Protein AF-A0A3N5PPL9-F1 (afdb_monomer_lite)

Foldseek 3Di:
DVQPQAALFEEEEECCQAPPPVVVNDVRNDPNYAYEYEYEPVSCVRHVVVQVVVCVVGPRYHYDYDLLQGDQAAAAGQEYEYEAPPLVCVVVVDPLLSSLLNRVRRHDVNHYYYYHHADADAPCASVCSVPQVHGHPVNVVVSNVSSPDDCPDDDCPVPDPPCPRPHRCPDPPND

Secondary structure (DSSP, 8-state):
-TT---TT-EEEEES-TTSHHHHHHHHHHTTTSEEEEEE-GGGHHHHHHHHHHHHHH-TTEEEEE--TTT--PPSSEEEEEEES-GGGGGGGT--HHHHHHHHHHHEEEEEEEEEE--B--TT-TTTTTTTTS-B-HHHHHHHHHHTT--------TT--TT--S-S-TTSTT--

Radius of gyration: 15.86 Å; chains: 1; bounding box: 41×32×42 Å

Structure (mmCIF, N/CA/C/O backbone):
data_AF-A0A3N5PPL9-F1
#
_entry.id   AF-A0A3N5PPL9-F1
#
loop_
_atom_site.group_PDB
_atom_site.id
_atom_site.type_symbol
_atom_site.label_atom_id
_atom_site.label_alt_id
_atom_site.label_comp_id
_atom_site.label_asym_id
_atom_site.label_entity_id
_atom_site.label_seq_id
_atom_site.pdbx_PDB_ins_code
_atom_site.Cartn_x
_atom_site.Cartn_y
_atom_site.Cartn_z
_atom_site.occupancy
_atom_site.B_iso_or_equiv
_atom_site.auth_seq_id
_atom_site.auth_comp_id
_atom_site.auth_asym_id
_atom_site.auth_atom_id
_atom_site.pdbx_PDB_model_num
ATOM 1 N N . MET A 1 1 ? -5.744 -16.132 2.215 1.00 58.62 1 MET A N 1
ATOM 2 C CA . MET A 1 1 ? -5.329 -14.848 1.603 1.00 58.62 1 MET A CA 1
ATOM 3 C C . MET A 1 1 ? -3.964 -14.504 2.185 1.00 58.62 1 MET A C 1
ATOM 5 O O . MET A 1 1 ? -3.782 -14.821 3.347 1.00 58.62 1 MET A O 1
ATOM 9 N N . LEU A 1 2 ? -3.010 -13.933 1.438 1.00 77.44 2 LEU A N 1
ATOM 10 C CA . LEU A 1 2 ? -1.655 -13.667 1.974 1.00 77.44 2 LEU A CA 1
ATOM 11 C C . LEU A 1 2 ? -1.640 -12.646 3.128 1.00 77.44 2 LEU A C 1
ATOM 13 O O . LEU A 1 2 ? -0.725 -12.664 3.935 1.00 77.44 2 LEU A O 1
ATOM 17 N N . LEU A 1 3 ? -2.661 -11.788 3.205 1.00 87.56 3 LEU A N 1
ATOM 18 C CA . LEU A 1 3 ? -2.870 -10.842 4.306 1.00 87.56 3 LEU A CA 1
ATOM 19 C C . LEU A 1 3 ? -3.697 -11.439 5.466 1.00 87.56 3 LEU A C 1
ATOM 21 O O . LEU A 1 3 ? -3.956 -10.746 6.431 1.00 87.56 3 LEU A O 1
ATOM 25 N N . GLU A 1 4 ? -4.142 -12.698 5.352 1.00 89.62 4 GLU A N 1
ATOM 26 C CA . GLU A 1 4 ? -4.889 -13.437 6.392 1.00 89.62 4 GLU A CA 1
ATOM 27 C C . GLU A 1 4 ? -6.158 -12.757 6.953 1.00 89.62 4 GLU A C 1
ATOM 29 O O . GLU A 1 4 ? -6.600 -13.105 8.039 1.00 89.62 4 GLU A O 1
ATOM 34 N N . VAL A 1 5 ? -6.791 -11.873 6.170 1.00 95.25 5 VAL A N 1
ATOM 35 C CA . VAL A 1 5 ? -7.932 -11.047 6.611 1.00 95.25 5 VAL A CA 1
ATOM 36 C C . VAL A 1 5 ? -9.066 -11.857 7.252 1.00 95.25 5 VAL A C 1
ATOM 38 O O . VAL A 1 5 ? -9.565 -12.817 6.651 1.00 95.25 5 VAL A O 1
ATOM 41 N N . ALA A 1 6 ? -9.513 -11.410 8.425 1.00 95.81 6 ALA A N 1
ATOM 42 C CA . ALA A 1 6 ? -10.580 -12.010 9.218 1.00 95.81 6 ALA A CA 1
ATOM 43 C C . ALA A 1 6 ? -11.633 -10.990 9.700 1.00 95.81 6 ALA A C 1
ATOM 45 O O . ALA A 1 6 ? -11.436 -9.775 9.669 1.00 95.81 6 ALA A O 1
ATOM 46 N N . GLU A 1 7 ? -12.773 -11.505 10.170 1.00 97.88 7 GLU A N 1
ATOM 47 C CA . GLU A 1 7 ? -13.852 -10.690 10.737 1.00 97.88 7 GLU A CA 1
ATOM 48 C C . GLU A 1 7 ? -13.356 -9.869 11.943 1.00 97.88 7 GLU A C 1
ATOM 50 O O . GLU A 1 7 ? -12.655 -10.381 12.817 1.00 97.88 7 GLU A O 1
ATOM 55 N N . GLY A 1 8 ? -13.747 -8.596 12.015 1.00 98.31 8 GLY A N 1
ATOM 56 C CA . GLY A 1 8 ? -13.373 -7.678 13.092 1.00 98.31 8 GLY A CA 1
ATOM 57 C C . GLY A 1 8 ? -12.042 -6.954 12.888 1.00 98.31 8 GLY A C 1
ATOM 58 O O . GLY A 1 8 ? -11.704 -6.069 13.679 1.00 98.31 8 GLY A O 1
ATOM 59 N N . GLU A 1 9 ? -11.283 -7.293 11.846 1.00 98.56 9 GLU A N 1
ATOM 60 C CA . GLU A 1 9 ? -9.980 -6.685 11.593 1.00 98.56 9 GLU A CA 1
ATOM 61 C C . GLU A 1 9 ? -10.069 -5.282 10.995 1.00 98.56 9 GLU A C 1
ATOM 63 O O . GLU A 1 9 ? -11.044 -4.881 10.353 1.00 98.56 9 GLU A O 1
ATOM 68 N N . ARG A 1 10 ? -9.003 -4.512 11.216 1.00 98.81 10 ARG A N 1
ATOM 69 C CA . ARG A 1 10 ? -8.828 -3.170 10.664 1.00 98.81 10 ARG A CA 1
ATOM 70 C C . ARG A 1 10 ? -7.743 -3.212 9.605 1.00 98.81 10 ARG A C 1
ATOM 72 O O . ARG A 1 10 ? -6.588 -3.479 9.933 1.00 98.81 10 ARG A O 1
ATOM 79 N N . ILE A 1 11 ? -8.103 -2.912 8.364 1.00 98.56 11 ILE A N 1
ATOM 80 C CA . ILE A 1 11 ? -7.205 -3.010 7.211 1.00 98.56 11 ILE A CA 1
ATOM 81 C C . ILE A 1 11 ? -7.022 -1.634 6.577 1.00 98.56 11 ILE A C 1
ATOM 83 O O . ILE A 1 11 ? -7.991 -0.903 6.383 1.00 98.56 11 ILE A O 1
ATOM 87 N N . VAL A 1 12 ? -5.786 -1.273 6.239 1.00 98.69 12 VAL A N 1
ATOM 88 C CA . VAL A 1 12 ? -5.498 -0.118 5.377 1.00 98.69 12 VAL A CA 1
ATOM 89 C C . VAL A 1 12 ? -5.263 -0.612 3.955 1.00 98.69 12 VAL A C 1
ATOM 91 O O . VAL A 1 12 ? -4.406 -1.460 3.724 1.00 98.69 12 VAL A O 1
ATOM 94 N N . GLU A 1 13 ? -5.984 -0.054 2.995 1.00 97.94 13 GLU A N 1
ATOM 95 C CA . GLU A 1 13 ? -5.749 -0.252 1.568 1.00 97.94 13 GLU A CA 1
ATOM 96 C C . GLU A 1 13 ? -5.127 1.020 0.985 1.00 97.94 13 GLU A C 1
ATOM 98 O O . GLU A 1 13 ? -5.753 2.081 0.962 1.00 97.94 13 GLU A O 1
ATOM 103 N N . LEU A 1 14 ? -3.876 0.921 0.537 1.00 97.81 14 LEU A N 1
ATOM 104 C CA . LEU A 1 14 ? -3.162 1.994 -0.145 1.00 97.81 14 LEU A CA 1
ATOM 105 C C . LEU A 1 14 ? -3.317 1.823 -1.655 1.00 97.81 14 LEU A C 1
ATOM 107 O O . LEU A 1 14 ? -2.973 0.771 -2.197 1.00 97.81 14 LEU A O 1
ATOM 111 N N . GLY A 1 15 ? -3.795 2.869 -2.329 1.00 94.62 15 GLY A N 1
ATOM 112 C CA . GLY A 1 15 ? -4.027 2.835 -3.770 1.00 94.62 15 GLY A CA 1
ATOM 113 C C . GLY A 1 15 ? -5.223 1.947 -4.112 1.00 94.62 15 GLY A C 1
ATOM 114 O O . GLY A 1 15 ? -5.101 1.021 -4.907 1.00 94.62 15 GLY A O 1
ATOM 115 N N . ALA A 1 16 ? -6.379 2.234 -3.514 1.00 91.00 16 ALA A N 1
ATOM 116 C CA . ALA A 1 16 ? -7.609 1.464 -3.678 1.00 91.00 16 ALA A CA 1
ATOM 117 C C . ALA A 1 16 ? -8.190 1.541 -5.105 1.00 91.00 16 ALA A C 1
ATOM 119 O O . ALA A 1 16 ? -8.913 0.632 -5.516 1.00 91.00 16 ALA A O 1
ATOM 120 N N . PHE A 1 17 ? -7.897 2.616 -5.858 1.00 76.88 17 PHE A N 1
ATOM 121 C CA . PHE A 1 17 ? -8.140 2.767 -7.309 1.00 76.88 17 PHE A CA 1
ATOM 122 C C . PHE A 1 17 ? -9.397 2.049 -7.842 1.00 76.88 17 PHE A C 1
ATOM 124 O O . PHE A 1 17 ? -9.322 1.099 -8.622 1.00 76.88 17 PHE A O 1
ATOM 131 N N . GLY A 1 18 ? -10.588 2.502 -7.445 1.00 63.28 18 GLY A N 1
ATOM 132 C CA . GLY A 1 18 ? -11.838 1.962 -8.001 1.00 63.28 18 GLY A CA 1
ATOM 133 C C . GLY A 1 18 ? -12.285 0.600 -7.439 1.00 63.28 18 GLY A C 1
ATOM 134 O O . GLY A 1 18 ? -13.229 0.018 -7.966 1.00 63.28 18 GLY A O 1
ATOM 135 N N . HIS A 1 19 ? -11.678 0.145 -6.336 1.00 72.44 19 HIS A N 1
ATOM 136 C CA . HIS A 1 19 ? -12.283 -0.710 -5.295 1.00 72.44 19 HIS A CA 1
ATOM 137 C C . HIS A 1 19 ? -12.381 -2.192 -5.587 1.00 72.44 19 HIS A C 1
ATOM 139 O O . HIS A 1 19 ? -13.190 -2.891 -4.970 1.00 72.44 19 HIS A O 1
ATOM 145 N N . TYR A 1 20 ? -11.562 -2.700 -6.502 1.00 87.19 20 TYR A N 1
ATOM 146 C CA . TYR A 1 20 ? -11.569 -4.133 -6.757 1.00 87.19 20 TYR A CA 1
ATOM 147 C C . TYR A 1 20 ? -11.333 -4.924 -5.461 1.00 87.19 20 TYR A C 1
ATOM 149 O O . TYR A 1 20 ? -12.088 -5.845 -5.154 1.00 87.19 20 TYR A O 1
ATOM 157 N N . TRP A 1 21 ? -10.337 -4.526 -4.662 1.00 93.12 21 TRP A N 1
ATOM 158 C CA . TRP A 1 21 ? -10.062 -5.196 -3.396 1.00 93.12 21 TRP A CA 1
ATOM 159 C C . TRP A 1 21 ? -10.903 -4.686 -2.239 1.00 93.12 21 TRP A C 1
ATOM 161 O O . TRP A 1 21 ? -11.322 -5.505 -1.423 1.00 93.12 21 TRP A O 1
ATOM 171 N N . THR A 1 22 ? -11.206 -3.387 -2.193 1.00 94.81 22 THR A N 1
ATOM 172 C CA . THR A 1 22 ? -12.031 -2.789 -1.135 1.00 94.81 22 THR A CA 1
ATOM 173 C C . THR A 1 22 ? -13.322 -3.569 -0.898 1.00 94.81 22 THR A C 1
ATOM 175 O O . THR A 1 22 ? -13.642 -3.863 0.248 1.00 94.81 22 THR A O 1
ATOM 178 N N . VAL A 1 23 ? -14.041 -3.964 -1.960 1.00 94.38 23 VAL A N 1
ATOM 179 C CA . VAL A 1 23 ? -15.302 -4.721 -1.833 1.00 94.38 23 VAL A CA 1
ATOM 180 C C . VAL A 1 23 ? -15.081 -6.037 -1.082 1.00 94.38 23 VAL A C 1
ATOM 182 O O . VAL A 1 23 ? -15.810 -6.340 -0.140 1.00 94.38 23 VAL A O 1
ATOM 185 N N . MET A 1 24 ? -14.044 -6.791 -1.456 1.00 95.31 24 MET A N 1
ATOM 186 C CA . MET A 1 24 ? -13.715 -8.067 -0.814 1.00 95.31 24 MET A CA 1
ATOM 187 C C . MET A 1 24 ? -13.225 -7.877 0.623 1.00 95.31 24 MET A C 1
ATOM 189 O O . MET A 1 24 ? -13.579 -8.664 1.496 1.00 95.31 24 MET A O 1
ATOM 193 N N . LEU A 1 25 ? -12.421 -6.842 0.882 1.00 96.94 25 LEU A N 1
ATOM 194 C CA . LEU A 1 25 ? -11.921 -6.541 2.223 1.00 96.94 25 LEU A CA 1
ATOM 195 C C . LEU A 1 25 ? -13.063 -6.165 3.169 1.00 96.94 25 L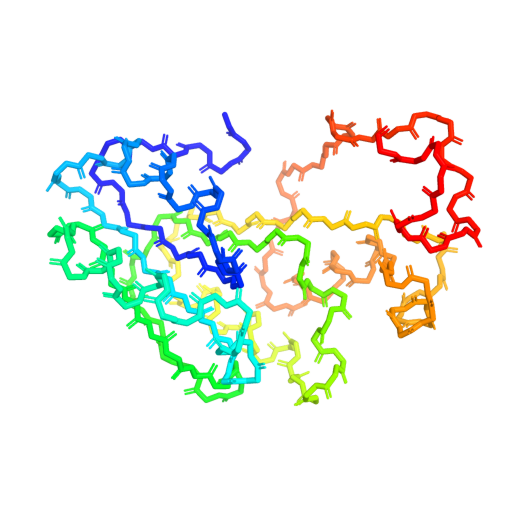EU A C 1
ATOM 197 O O . LEU A 1 25 ? -13.133 -6.691 4.272 1.00 96.94 25 LEU A O 1
ATOM 201 N N . VAL A 1 26 ? -13.974 -5.297 2.729 1.00 97.19 26 VAL A N 1
ATOM 202 C CA . VAL A 1 26 ? -15.117 -4.820 3.523 1.00 97.19 26 VAL A CA 1
ATOM 203 C C . VAL A 1 26 ? -16.083 -5.951 3.855 1.00 97.19 26 VAL A C 1
ATOM 205 O O . VAL A 1 26 ? -16.606 -6.001 4.969 1.00 97.19 26 VAL A O 1
ATOM 208 N N . GLU A 1 27 ? -16.295 -6.877 2.920 1.00 96.62 27 GLU A N 1
ATOM 209 C CA . GLU A 1 27 ? -17.058 -8.098 3.179 1.00 96.62 27 GLU A CA 1
ATOM 210 C C . GLU A 1 27 ? -16.330 -9.012 4.177 1.00 96.62 27 GLU A C 1
ATOM 212 O O . GLU A 1 27 ? -16.944 -9.477 5.136 1.00 96.62 27 GLU A O 1
ATOM 217 N N . ALA A 1 28 ? -15.022 -9.226 3.998 1.00 97.31 28 ALA A N 1
ATOM 218 C CA . ALA A 1 28 ? -14.229 -10.130 4.831 1.00 97.31 28 ALA A CA 1
ATOM 219 C C . ALA A 1 28 ? -14.103 -9.664 6.289 1.00 97.31 28 ALA A C 1
ATOM 221 O O . ALA A 1 28 ? -14.233 -10.480 7.200 1.00 97.31 28 ALA A O 1
ATOM 222 N N . VAL A 1 29 ? -13.876 -8.366 6.524 1.00 98.44 29 VAL A N 1
ATOM 223 C CA . VAL A 1 29 ? -13.770 -7.821 7.890 1.00 98.44 29 VAL A CA 1
ATOM 224 C C . VAL A 1 29 ? -15.131 -7.701 8.581 1.00 98.44 29 VAL A C 1
ATOM 226 O O . VAL A 1 29 ? -15.197 -7.591 9.805 1.00 98.44 29 VAL A O 1
ATOM 229 N N . GLY A 1 30 ? -16.227 -7.739 7.818 1.00 98.12 30 GLY A N 1
ATOM 230 C CA . GLY A 1 30 ? -17.586 -7.670 8.339 1.00 98.12 30 GLY A CA 1
ATOM 231 C C . GLY A 1 30 ? -17.910 -6.355 9.060 1.00 98.12 30 GLY A C 1
ATOM 232 O O . GLY A 1 30 ? -17.146 -5.390 9.059 1.00 98.12 30 GLY A O 1
ATOM 233 N N . ALA A 1 31 ? -19.083 -6.308 9.695 1.00 97.94 31 ALA A N 1
ATOM 234 C CA . ALA A 1 31 ? -19.601 -5.095 10.337 1.00 97.94 31 ALA A CA 1
ATOM 235 C C . ALA A 1 31 ? -18.842 -4.676 11.614 1.00 97.94 31 ALA A C 1
ATOM 237 O O . ALA A 1 31 ? -19.042 -3.568 12.108 1.00 97.94 31 ALA A O 1
ATOM 238 N N . SER A 1 32 ? -18.024 -5.568 12.178 1.00 98.00 32 SER A N 1
ATOM 239 C CA . SER A 1 32 ? -17.206 -5.321 13.371 1.00 98.00 32 SER A CA 1
ATOM 240 C C . SER A 1 32 ? -15.783 -4.860 13.042 1.00 98.00 32 SER A C 1
ATOM 242 O O . SER A 1 32 ? -15.095 -4.365 13.935 1.00 98.00 32 SER A O 1
ATOM 244 N N . GLY A 1 33 ? -15.344 -5.024 11.791 1.00 98.62 33 GLY A N 1
ATOM 245 C CA . GLY A 1 33 ? -14.057 -4.555 11.292 1.00 98.62 33 GLY A CA 1
ATOM 246 C C . GLY A 1 33 ? -14.168 -3.239 10.528 1.00 98.62 33 GLY A C 1
ATOM 247 O O . GLY A 1 33 ? -15.221 -2.600 10.512 1.00 98.62 33 GLY A O 1
ATOM 248 N N . HIS A 1 34 ? -13.067 -2.804 9.912 1.00 98.75 34 HIS A N 1
ATOM 249 C CA . HIS A 1 34 ? -13.035 -1.538 9.171 1.00 98.75 34 HIS A CA 1
ATOM 250 C C . HIS A 1 34 ? -11.963 -1.522 8.081 1.00 98.75 34 HIS A C 1
ATOM 252 O O . HIS A 1 34 ? -10.828 -1.930 8.327 1.00 98.75 34 HIS A O 1
ATOM 258 N N . VAL A 1 35 ? -12.283 -0.969 6.911 1.00 98.44 35 VAL A N 1
ATOM 259 C CA . VAL A 1 35 ? -11.316 -0.743 5.825 1.00 98.44 35 VAL A CA 1
ATOM 260 C C . VAL A 1 35 ? -11.058 0.750 5.644 1.00 98.44 35 VAL A C 1
ATOM 262 O O . VAL A 1 35 ? -11.975 1.538 5.425 1.00 98.44 35 VAL A O 1
ATOM 265 N N . TYR A 1 36 ? -9.793 1.149 5.732 1.00 98.44 36 TYR A N 1
ATOM 266 C CA . TYR A 1 36 ? -9.337 2.517 5.507 1.00 98.44 36 TYR A CA 1
ATOM 267 C C . TYR A 1 36 ? -8.670 2.604 4.139 1.00 98.44 36 TYR A C 1
ATOM 269 O O . TYR A 1 36 ? -7.573 2.086 3.944 1.00 98.44 36 TYR A O 1
ATOM 277 N N . MET A 1 37 ? -9.327 3.264 3.197 1.00 97.88 37 MET A N 1
ATOM 278 C CA . MET A 1 37 ? -8.837 3.462 1.839 1.00 97.88 37 MET A CA 1
ATOM 279 C C . MET A 1 37 ? -8.057 4.775 1.783 1.00 97.88 37 MET A C 1
ATOM 281 O O . MET A 1 37 ? -8.610 5.835 2.093 1.00 97.88 37 MET A O 1
ATOM 285 N N . VAL A 1 38 ? -6.785 4.722 1.392 1.00 97.69 38 VAL A N 1
ATOM 286 C CA . VAL A 1 38 ? -5.915 5.902 1.327 1.00 97.69 38 VAL A CA 1
ATOM 287 C C . VAL A 1 38 ? -5.302 6.030 -0.062 1.00 97.69 38 VAL A C 1
ATOM 289 O O . VAL A 1 38 ? -4.382 5.300 -0.449 1.00 97.69 38 VAL A O 1
ATOM 292 N N . ASP A 1 39 ? -5.792 7.020 -0.796 1.00 96.25 39 ASP A N 1
ATOM 293 C CA . ASP A 1 39 ? -5.381 7.298 -2.165 1.00 96.25 39 ASP A CA 1
ATOM 294 C C . ASP A 1 39 ? -4.565 8.586 -2.268 1.00 96.25 39 ASP A C 1
ATOM 296 O O . ASP A 1 39 ? -4.761 9.554 -1.527 1.00 96.25 39 ASP A O 1
ATOM 300 N N . MET A 1 40 ? -3.661 8.613 -3.243 1.00 95.75 40 MET A N 1
ATOM 301 C CA . MET A 1 40 ? -2.912 9.817 -3.581 1.00 95.75 40 MET A CA 1
ATOM 302 C C . MET A 1 40 ? -3.828 10.836 -4.288 1.00 95.75 40 MET A C 1
ATOM 304 O O . MET A 1 40 ? -4.645 10.446 -5.117 1.00 95.75 40 MET A O 1
ATOM 308 N N . PRO A 1 41 ? -3.687 12.155 -4.063 1.00 95.00 41 PRO A N 1
ATOM 309 C CA . PRO A 1 41 ? -4.590 13.146 -4.659 1.00 95.00 41 PRO A CA 1
ATOM 310 C C . PRO A 1 41 ? -4.661 13.111 -6.193 1.00 95.00 41 PRO A C 1
ATOM 312 O O . PRO A 1 41 ? -5.714 13.364 -6.774 1.00 95.00 41 PRO A O 1
ATOM 315 N N . TRP A 1 42 ? -3.561 12.766 -6.869 1.00 93.81 42 TRP A N 1
ATOM 316 C CA . TRP A 1 42 ? -3.526 12.680 -8.332 1.00 93.81 42 TRP A CA 1
ATOM 317 C C . TRP A 1 42 ? -4.379 11.537 -8.895 1.00 93.81 42 TRP A C 1
ATOM 319 O O . TRP A 1 42 ? -4.646 11.516 -10.098 1.00 93.81 42 TRP A O 1
ATOM 329 N N . THR A 1 43 ? -4.808 10.594 -8.052 1.00 93.31 43 THR A N 1
ATOM 330 C CA . THR A 1 43 ? -5.601 9.435 -8.466 1.00 93.31 43 THR A CA 1
ATOM 331 C C . THR A 1 43 ? -7.099 9.735 -8.505 1.00 93.31 43 THR A C 1
ATOM 333 O O . THR A 1 43 ? -7.865 8.945 -9.059 1.00 93.31 43 THR A O 1
ATOM 336 N N . ASP A 1 44 ? -7.519 10.901 -7.989 1.00 94.25 44 ASP A N 1
ATOM 337 C CA . ASP A 1 44 ? -8.920 11.327 -7.922 1.00 94.25 44 ASP A CA 1
ATOM 338 C C . ASP A 1 44 ? -9.687 11.140 -9.241 1.00 94.25 44 ASP A C 1
ATOM 340 O O . ASP A 1 44 ? -10.760 10.531 -9.207 1.00 94.25 44 ASP A O 1
ATOM 344 N N . PRO A 1 45 ? -9.144 11.540 -10.413 1.00 93.75 45 PRO A N 1
ATOM 345 C CA . PRO A 1 45 ? -9.868 11.408 -11.675 1.00 93.75 45 PRO A CA 1
ATOM 346 C C . PRO A 1 45 ? -10.119 9.957 -12.108 1.00 93.75 45 PRO A C 1
ATOM 348 O O . PRO A 1 45 ? -10.931 9.729 -13.002 1.00 93.75 45 PRO A O 1
ATOM 351 N N . PHE A 1 46 ? -9.415 8.982 -11.524 1.00 90.50 46 PHE A N 1
ATOM 352 C CA . PHE A 1 46 ? -9.520 7.568 -11.894 1.00 90.50 46 PHE A CA 1
ATOM 353 C C . PHE A 1 46 ? -10.441 6.768 -10.967 1.00 90.50 46 PHE A C 1
ATOM 355 O O . PHE A 1 46 ? -10.941 5.725 -11.383 1.00 90.50 46 PHE A O 1
ATOM 362 N N . GLY A 1 47 ? -10.677 7.229 -9.735 1.00 90.94 47 GLY A N 1
ATOM 363 C CA . GLY A 1 47 ? -11.452 6.458 -8.755 1.00 90.94 47 GLY A CA 1
ATOM 364 C C . GLY A 1 47 ? -12.027 7.233 -7.570 1.00 90.94 47 GLY A C 1
ATOM 365 O O . GLY A 1 47 ? -12.777 6.647 -6.796 1.00 90.94 47 GLY A O 1
ATOM 366 N N . GLY A 1 48 ? -11.748 8.531 -7.424 1.00 93.88 48 GLY A N 1
ATOM 367 C CA . GLY A 1 48 ? -12.126 9.292 -6.230 1.00 93.88 48 GLY A CA 1
ATOM 368 C C . GLY A 1 48 ? -13.636 9.459 -6.040 1.00 93.88 48 GLY A C 1
ATOM 369 O O . GLY A 1 48 ? -14.128 9.399 -4.914 1.00 93.88 48 GLY A O 1
ATOM 370 N N . GLU A 1 49 ? -14.405 9.638 -7.123 1.00 94.38 49 GLU A N 1
ATOM 371 C CA . GLU A 1 49 ? -15.874 9.696 -7.036 1.00 94.38 49 GLU A CA 1
ATOM 372 C C . GLU A 1 49 ? -16.454 8.367 -6.545 1.00 94.38 49 GLU A C 1
ATOM 374 O O . GLU A 1 49 ? -17.255 8.358 -5.609 1.00 94.38 49 GLU A O 1
ATOM 379 N N . ALA A 1 50 ? -15.997 7.252 -7.125 1.00 93.88 50 ALA A N 1
ATOM 380 C CA . ALA A 1 50 ? -16.390 5.923 -6.679 1.00 93.88 50 ALA A CA 1
ATOM 381 C C . ALA A 1 50 ? -16.025 5.726 -5.201 1.00 93.88 50 ALA A C 1
ATOM 383 O O . ALA A 1 50 ? -16.884 5.293 -4.437 1.00 93.88 50 ALA A O 1
ATOM 384 N N . ALA A 1 51 ? -14.814 6.121 -4.787 1.00 95.19 51 ALA A N 1
ATOM 385 C CA . ALA A 1 51 ? -14.295 6.061 -3.412 1.00 95.19 51 ALA A CA 1
ATOM 386 C C . ALA A 1 51 ? -15.177 6.755 -2.399 1.00 95.19 51 ALA A C 1
ATOM 388 O O . ALA A 1 51 ? -15.636 6.128 -1.443 1.00 95.19 51 ALA A O 1
ATOM 389 N N . ARG A 1 52 ? -15.514 8.012 -2.665 1.00 96.00 52 ARG A N 1
ATOM 390 C CA . ARG A 1 52 ? -16.435 8.770 -1.819 1.00 96.00 52 ARG A CA 1
ATOM 391 C C . ARG A 1 52 ? -17.829 8.145 -1.774 1.00 96.00 52 ARG A C 1
ATOM 393 O O . ARG A 1 52 ? -18.439 8.114 -0.711 1.00 96.00 52 ARG A O 1
ATOM 400 N N . ALA A 1 53 ? -18.338 7.643 -2.900 1.00 95.69 53 ALA A N 1
ATOM 401 C CA . ALA A 1 53 ? -19.649 6.995 -2.940 1.00 95.69 53 ALA A CA 1
ATOM 402 C C . ALA A 1 53 ? -19.671 5.672 -2.155 1.00 95.69 53 ALA A C 1
ATOM 404 O O . ALA A 1 53 ? -20.654 5.375 -1.480 1.00 95.69 53 ALA A O 1
ATOM 405 N N . PHE A 1 54 ? -18.592 4.892 -2.224 1.00 96.12 54 PHE A N 1
ATOM 406 C CA . PHE A 1 54 ? -18.461 3.636 -1.495 1.00 96.12 54 PHE A CA 1
ATOM 407 C C . PHE A 1 54 ? -18.337 3.870 0.010 1.00 96.12 54 PHE A C 1
ATOM 409 O O . PHE A 1 54 ? -19.063 3.227 0.761 1.00 96.12 54 PHE A O 1
ATOM 416 N N . ASP A 1 55 ? -17.497 4.816 0.436 1.00 97.12 55 ASP A N 1
ATOM 417 C CA . ASP A 1 55 ? -17.400 5.271 1.830 1.00 97.12 55 ASP A CA 1
ATOM 418 C C . ASP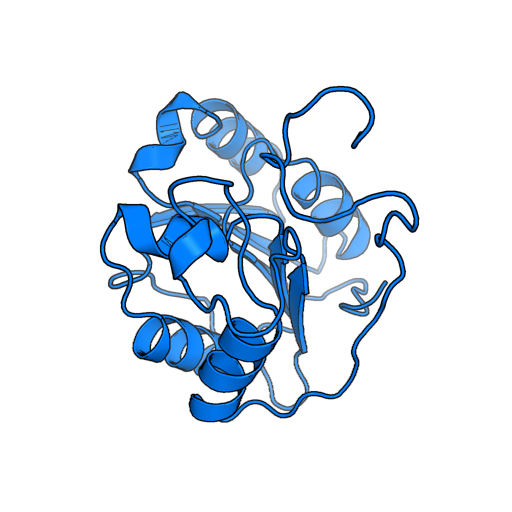 A 1 55 ? -18.782 5.681 2.369 1.00 97.12 55 ASP A C 1
ATOM 420 O O . ASP A 1 55 ? -19.281 5.114 3.338 1.00 97.12 55 ASP A O 1
ATOM 424 N N . ALA A 1 56 ? -19.500 6.547 1.645 1.00 97.62 56 ALA A N 1
ATOM 425 C CA . ALA A 1 56 ? -20.843 6.981 2.038 1.00 97.62 56 ALA A CA 1
ATOM 426 C C . ALA A 1 56 ? -21.876 5.837 2.140 1.00 97.62 56 ALA A C 1
ATOM 428 O O . ALA A 1 56 ? -22.879 5.979 2.844 1.00 97.62 56 ALA A O 1
ATOM 429 N N . ALA A 1 57 ? -21.661 4.726 1.432 1.00 97.06 57 ALA A N 1
ATOM 430 C CA . ALA A 1 57 ? -22.561 3.576 1.411 1.00 97.06 57 ALA A CA 1
ATOM 431 C C . ALA A 1 57 ? -22.208 2.481 2.436 1.00 97.06 57 ALA A C 1
ATOM 433 O O . ALA A 1 57 ? -23.056 1.625 2.698 1.00 97.06 57 ALA A O 1
ATOM 434 N N . HIS A 1 58 ? -21.006 2.490 3.024 1.00 97.44 58 HIS A N 1
ATOM 435 C CA . HIS A 1 58 ? -20.517 1.415 3.894 1.00 97.44 58 HIS A CA 1
ATOM 436 C C . HIS A 1 58 ? -20.037 1.962 5.238 1.00 97.44 58 HIS A C 1
ATOM 438 O O . HIS A 1 58 ? -19.017 2.633 5.333 1.00 97.44 58 HIS A O 1
ATOM 444 N N . ALA A 1 59 ? -20.738 1.602 6.317 1.00 97.81 59 ALA A N 1
ATOM 445 C CA . ALA A 1 59 ? -20.396 2.055 7.668 1.00 97.81 59 ALA A CA 1
ATOM 446 C C . ALA A 1 59 ? -19.022 1.559 8.170 1.00 97.81 59 ALA A C 1
ATOM 448 O O . ALA A 1 59 ? -18.469 2.138 9.101 1.00 97.81 59 ALA A O 1
ATOM 449 N N . ASN A 1 60 ? -18.493 0.490 7.570 1.00 98.06 60 ASN A N 1
ATOM 450 C CA . ASN A 1 60 ? -17.202 -0.128 7.878 1.00 98.06 60 ASN A CA 1
ATOM 451 C C . ASN A 1 60 ? -16.115 0.205 6.833 1.00 98.06 60 ASN A C 1
ATOM 453 O O . ASN A 1 60 ? -15.148 -0.545 6.680 1.00 98.06 60 ASN A O 1
ATOM 457 N N . ALA A 1 61 ? -16.264 1.318 6.111 1.00 97.88 61 ALA A N 1
ATOM 458 C CA . ALA A 1 61 ? -15.248 1.863 5.219 1.00 97.88 61 ALA A CA 1
ATOM 459 C C . ALA A 1 61 ? -14.974 3.340 5.541 1.00 97.88 61 ALA A C 1
ATOM 461 O O . ALA A 1 61 ? -15.789 4.026 6.154 1.00 97.88 61 ALA A O 1
ATOM 462 N N . THR A 1 62 ? -13.791 3.833 5.182 1.00 98.00 62 THR A N 1
ATOM 463 C CA . THR A 1 62 ? -13.467 5.266 5.220 1.00 98.00 62 THR A CA 1
ATOM 464 C C . THR A 1 62 ? -12.492 5.593 4.110 1.00 98.00 62 THR A C 1
ATOM 466 O O . THR A 1 62 ? -11.450 4.943 4.004 1.00 98.00 62 THR A O 1
ATOM 469 N N . TYR A 1 63 ? -12.795 6.624 3.326 1.00 97.62 63 TYR A N 1
ATOM 470 C CA . TYR A 1 63 ? -11.933 7.087 2.252 1.00 97.62 63 TYR A CA 1
ATOM 471 C C . TYR A 1 63 ? -11.183 8.360 2.637 1.00 97.62 63 TYR A C 1
ATOM 473 O O . TYR A 1 63 ? -11.755 9.324 3.141 1.00 97.62 63 TYR A O 1
ATOM 481 N N . THR A 1 64 ? -9.877 8.384 2.381 1.00 97.12 64 THR A N 1
ATOM 482 C CA . THR A 1 64 ? -9.033 9.568 2.556 1.00 97.12 64 THR A CA 1
ATOM 483 C C . THR A 1 64 ? -8.156 9.785 1.332 1.00 97.12 64 THR A C 1
ATOM 485 O O . THR A 1 64 ? -7.575 8.847 0.789 1.00 97.12 64 THR A O 1
ATOM 488 N N . GLN A 1 65 ? -8.013 11.050 0.940 1.00 96.25 65 GLN A N 1
ATOM 489 C CA . GLN A 1 65 ? -7.009 11.474 -0.028 1.00 96.25 65 GLN A CA 1
ATOM 490 C C . GLN A 1 65 ? -5.885 12.200 0.692 1.00 96.25 65 GLN A C 1
ATOM 492 O O . GLN A 1 65 ? -6.117 13.211 1.356 1.00 96.25 65 GLN A O 1
ATOM 497 N N . ALA A 1 66 ? -4.670 11.684 0.563 1.00 96.81 66 ALA A N 1
ATOM 498 C CA . ALA A 1 66 ? -3.484 12.286 1.147 1.00 96.81 66 ALA A CA 1
ATOM 499 C C . ALA A 1 66 ? -2.245 11.878 0.358 1.00 96.81 66 ALA A C 1
ATOM 501 O O . ALA A 1 66 ? -2.119 10.738 -0.086 1.00 96.81 66 ALA A O 1
ATOM 502 N N . HIS A 1 67 ? -1.300 12.804 0.216 1.00 97.56 67 HIS A N 1
ATOM 503 C CA . HIS A 1 67 ? 0.026 12.437 -0.257 1.00 97.56 67 HIS A CA 1
ATOM 504 C C . HIS A 1 67 ? 0.678 11.499 0.773 1.00 97.56 67 HIS A C 1
ATOM 506 O O . HIS A 1 67 ? 0.612 11.783 1.964 1.00 97.56 67 HIS A O 1
ATOM 512 N N . TYR A 1 68 ? 1.346 10.413 0.382 1.00 97.69 68 TYR A N 1
ATOM 513 C CA . TYR A 1 68 ? 1.904 9.444 1.347 1.00 97.69 68 TYR A CA 1
ATOM 514 C C . TYR A 1 68 ? 3.018 10.023 2.242 1.00 97.69 68 TYR A C 1
ATOM 516 O O . TYR A 1 68 ? 3.185 9.623 3.398 1.00 97.69 68 TYR A O 1
ATOM 524 N N . ASN A 1 69 ? 3.699 11.075 1.782 1.00 97.62 69 ASN A N 1
ATOM 525 C CA . ASN A 1 69 ? 4.595 11.879 2.632 1.00 97.62 69 ASN A CA 1
ATOM 526 C C . ASN A 1 69 ? 3.855 12.630 3.762 1.00 97.62 69 ASN A C 1
ATOM 528 O O . ASN A 1 69 ? 4.467 12.976 4.768 1.00 97.62 69 ASN A O 1
ATOM 532 N N . GLU A 1 70 ? 2.543 12.822 3.653 1.00 97.62 70 GLU A N 1
ATOM 533 C CA . GLU A 1 70 ? 1.699 13.581 4.590 1.00 97.62 70 GLU A CA 1
ATOM 534 C C . GLU A 1 70 ? 0.569 12.735 5.201 1.00 97.62 70 GLU A C 1
ATOM 536 O O . GLU A 1 70 ? -0.157 13.210 6.075 1.00 97.62 70 GLU A O 1
ATOM 541 N N . MET A 1 71 ? 0.414 11.480 4.761 1.00 97.38 71 MET A N 1
ATOM 542 C CA . MET A 1 71 ? -0.676 10.615 5.196 1.00 97.38 71 MET A CA 1
ATOM 543 C C . MET A 1 71 ? -0.627 10.361 6.700 1.00 97.38 71 MET A C 1
ATOM 545 O O . MET A 1 71 ? 0.439 10.190 7.301 1.00 97.38 71 MET A O 1
ATOM 549 N N . GLN A 1 72 ? -1.814 10.264 7.284 1.00 97.38 72 GLN A N 1
ATOM 550 C CA . GLN A 1 72 ? -2.012 9.819 8.652 1.00 97.38 72 GLN A CA 1
ATOM 551 C C . GLN A 1 72 ? -2.766 8.501 8.601 1.00 97.38 72 GLN A C 1
ATOM 553 O O . GLN A 1 72 ? -3.844 8.421 8.016 1.00 97.38 72 GLN A O 1
ATOM 558 N N . LEU A 1 73 ? -2.176 7.469 9.195 1.00 98.25 73 LEU A N 1
ATOM 559 C CA . LEU A 1 73 ? -2.784 6.150 9.269 1.00 98.25 73 LEU A CA 1
ATOM 560 C C . LEU A 1 73 ? -3.392 5.933 10.660 1.00 98.25 73 LEU A C 1
ATOM 562 O O . LEU A 1 73 ? -2.844 6.424 11.653 1.00 98.25 73 LEU A O 1
ATOM 566 N N . PRO A 1 74 ? -4.508 5.193 10.763 1.00 97.94 74 PRO A N 1
ATOM 567 C CA . PRO A 1 74 ? -4.992 4.725 12.054 1.00 97.94 74 PRO A CA 1
ATOM 568 C C . PRO A 1 74 ? -3.935 3.844 12.727 1.00 97.94 74 PRO A C 1
ATOM 570 O O . PRO A 1 74 ? -3.217 3.096 12.071 1.00 97.94 74 PRO A O 1
ATOM 573 N N . THR A 1 75 ? -3.864 3.901 14.054 1.00 98.12 75 THR A N 1
ATOM 574 C CA . THR A 1 75 ? -2.998 3.008 14.830 1.00 98.12 75 THR A CA 1
ATOM 575 C C . THR A 1 75 ? -3.713 1.708 15.168 1.00 98.12 75 THR A C 1
ATOM 577 O O . THR A 1 75 ? -4.951 1.647 15.211 1.00 98.12 75 THR A O 1
ATOM 580 N N . ASN A 1 76 ? -2.921 0.681 15.473 1.00 98.12 76 ASN A N 1
ATOM 581 C CA . ASN A 1 76 ? -3.386 -0.664 15.778 1.00 98.12 76 ASN A CA 1
ATOM 582 C C . ASN A 1 76 ? -4.285 -1.212 14.659 1.00 98.12 76 ASN A C 1
ATOM 584 O O . ASN A 1 76 ? -5.444 -1.560 14.908 1.00 98.12 76 ASN A O 1
ATOM 588 N N . VAL A 1 77 ? -3.763 -1.251 13.435 1.00 98.81 77 VAL A N 1
ATOM 589 C CA . VAL A 1 77 ? -4.365 -2.006 12.327 1.00 98.81 77 VAL A CA 1
ATOM 590 C C . VAL A 1 77 ? -3.775 -3.410 12.238 1.00 98.81 77 VAL A C 1
ATOM 592 O O . VAL A 1 77 ? -2.650 -3.647 12.681 1.00 98.81 77 VAL A O 1
ATOM 595 N N . ASP A 1 78 ? -4.562 -4.342 11.719 1.00 98.69 78 ASP A N 1
ATOM 596 C CA . ASP A 1 78 ? -4.207 -5.758 11.582 1.00 98.69 78 ASP A CA 1
ATOM 597 C C . ASP A 1 78 ? -3.434 -6.008 10.282 1.00 98.69 78 ASP A C 1
ATOM 599 O O . ASP A 1 78 ? -2.510 -6.821 10.245 1.00 98.69 78 ASP A O 1
ATOM 603 N N . GLY A 1 79 ? -3.734 -5.231 9.239 1.00 98.56 79 GLY A N 1
ATOM 604 C CA . GLY A 1 79 ? -3.062 -5.351 7.956 1.00 98.56 79 GLY A CA 1
ATOM 605 C C . GLY A 1 79 ? -3.000 -4.052 7.165 1.00 98.56 79 GLY A C 1
ATOM 606 O O . GLY A 1 79 ? -3.862 -3.179 7.281 1.00 98.56 79 GLY A O 1
ATOM 607 N N . VAL A 1 80 ? -1.979 -3.945 6.321 1.00 98.75 80 VAL A N 1
ATOM 608 C CA . VAL A 1 80 ? -1.890 -2.950 5.251 1.00 98.75 80 VAL A CA 1
ATOM 609 C C . VAL A 1 80 ? -1.697 -3.678 3.928 1.00 98.75 80 VAL A C 1
ATOM 611 O O . VAL A 1 80 ? -0.946 -4.649 3.845 1.00 98.75 80 VAL A O 1
ATOM 614 N N . MET A 1 81 ? -2.362 -3.208 2.882 1.00 98.00 81 MET A N 1
ATOM 615 C CA . MET A 1 81 ? -2.268 -3.770 1.545 1.00 98.00 81 MET A CA 1
ATOM 616 C C . MET A 1 81 ? -1.988 -2.681 0.518 1.00 98.00 81 MET A C 1
ATOM 618 O O . MET A 1 81 ? -2.604 -1.619 0.554 1.00 98.00 81 MET A O 1
ATOM 622 N N . MET A 1 82 ? -1.093 -2.971 -0.423 1.00 97.56 82 MET A N 1
ATOM 623 C CA . MET A 1 82 ? -0.845 -2.156 -1.608 1.00 97.56 82 MET A CA 1
ATOM 624 C C . MET A 1 82 ? -0.761 -3.072 -2.829 1.00 97.56 82 MET A C 1
ATOM 626 O O . MET A 1 82 ? 0.092 -3.961 -2.891 1.00 97.56 82 MET A O 1
ATOM 630 N N . VAL A 1 83 ? -1.646 -2.870 -3.805 1.00 95.56 83 VAL A N 1
ATOM 631 C CA . VAL A 1 83 ? -1.709 -3.714 -5.006 1.00 95.56 83 VAL A CA 1
ATOM 632 C C . VAL A 1 83 ? -1.512 -2.868 -6.255 1.00 95.56 83 VAL A C 1
ATOM 634 O O . VAL A 1 83 ? -2.268 -1.940 -6.497 1.00 95.56 83 VAL A O 1
ATOM 637 N N . GLN A 1 84 ? -0.519 -3.237 -7.066 1.00 94.00 84 GLN A N 1
ATOM 638 C CA . GLN A 1 84 ? -0.176 -2.621 -8.351 1.00 94.00 84 GLN A CA 1
ATOM 639 C C . GLN A 1 84 ? 0.033 -1.104 -8.251 1.00 94.00 84 GLN A C 1
ATOM 641 O O . GLN A 1 84 ? -0.394 -0.366 -9.134 1.00 94.00 84 GLN A O 1
ATOM 646 N N . PHE A 1 85 ? 0.685 -0.643 -7.177 1.00 95.31 85 PHE A N 1
ATOM 647 C CA . PHE A 1 85 ? 0.878 0.791 -6.948 1.00 95.31 85 PHE A CA 1
ATOM 648 C C . PHE A 1 85 ? 2.259 1.195 -6.413 1.00 95.31 85 PHE A C 1
ATOM 650 O O . PHE A 1 85 ? 2.627 2.363 -6.511 1.00 95.31 85 PHE A O 1
ATOM 657 N N . TYR A 1 86 ? 3.075 0.264 -5.904 1.00 97.50 86 TYR A N 1
ATOM 658 C CA . TYR A 1 86 ? 4.387 0.621 -5.353 1.00 97.50 86 TYR A CA 1
ATOM 659 C C . TYR A 1 86 ? 5.308 1.181 -6.454 1.00 97.50 86 TYR A C 1
ATOM 661 O O . TYR A 1 86 ? 6.031 2.149 -6.230 1.00 97.50 86 TYR A O 1
ATOM 669 N N . HIS A 1 87 ? 5.238 0.646 -7.678 1.00 96.50 87 HIS A N 1
ATOM 670 C CA . HIS A 1 87 ? 5.976 1.180 -8.831 1.00 96.50 87 HIS A CA 1
ATOM 671 C C . HIS A 1 87 ? 5.622 2.642 -9.181 1.00 96.50 87 HIS A C 1
ATOM 673 O O . HIS A 1 87 ? 6.484 3.381 -9.662 1.00 96.50 87 HIS A O 1
ATOM 679 N N . ASP A 1 88 ? 4.396 3.092 -8.901 1.00 95.25 88 ASP A N 1
ATOM 680 C CA . ASP A 1 88 ? 3.935 4.453 -9.203 1.00 95.25 88 ASP A CA 1
ATOM 681 C C . ASP A 1 88 ? 4.402 5.496 -8.171 1.00 95.25 88 ASP A C 1
ATOM 683 O O . ASP A 1 88 ? 4.289 6.697 -8.413 1.00 95.25 88 ASP A O 1
ATOM 687 N N . LEU A 1 89 ? 5.005 5.081 -7.050 1.00 95.44 89 LEU A N 1
ATOM 688 C CA . LEU A 1 89 ? 5.463 5.986 -5.983 1.00 95.44 89 LEU A CA 1
ATOM 689 C C . LEU A 1 89 ? 6.532 6.995 -6.446 1.00 95.44 89 LEU A C 1
ATOM 691 O O . LEU A 1 89 ? 6.690 8.063 -5.849 1.00 95.44 89 LEU A O 1
ATOM 695 N N . THR A 1 90 ? 7.228 6.703 -7.550 1.00 88.19 90 THR A N 1
ATOM 696 C CA . THR A 1 90 ? 8.188 7.632 -8.176 1.00 88.19 90 THR A CA 1
ATOM 697 C C . THR A 1 90 ? 7.526 8.833 -8.847 1.00 88.19 90 THR A C 1
ATOM 699 O O . THR A 1 90 ? 8.179 9.860 -9.027 1.00 88.19 90 THR A O 1
ATOM 702 N N . ARG A 1 91 ? 6.239 8.737 -9.200 1.00 84.44 91 ARG A N 1
ATOM 703 C CA . ARG A 1 91 ? 5.505 9.782 -9.924 1.00 84.44 91 ARG A CA 1
ATOM 704 C C . ARG A 1 91 ? 5.376 11.077 -9.124 1.00 84.44 91 ARG A C 1
ATOM 706 O O . ARG A 1 91 ? 5.444 12.155 -9.710 1.00 84.44 91 ARG A O 1
ATOM 713 N N . ASP A 1 92 ? 5.246 10.965 -7.805 1.00 85.06 92 ASP A N 1
ATOM 714 C CA . ASP A 1 92 ? 4.954 12.091 -6.911 1.00 85.06 92 ASP A CA 1
ATOM 715 C C . ASP A 1 92 ? 6.015 12.278 -5.819 1.00 85.06 92 ASP A C 1
ATOM 717 O O . ASP A 1 92 ? 5.771 12.915 -4.802 1.00 85.06 92 ASP A O 1
ATOM 721 N N . ASN A 1 93 ? 7.237 11.779 -6.036 1.00 90.69 93 ASN A N 1
ATOM 722 C CA . ASN A 1 93 ? 8.350 11.925 -5.088 1.00 90.69 93 ASN A CA 1
ATOM 723 C C . ASN A 1 93 ? 7.997 11.430 -3.671 1.00 90.69 93 ASN A C 1
ATOM 725 O O . ASN A 1 93 ? 8.270 12.101 -2.668 1.00 90.69 93 ASN A O 1
ATOM 729 N N . VAL A 1 94 ? 7.365 10.259 -3.579 1.00 97.38 94 VAL A N 1
ATOM 730 C CA . VAL A 1 94 ? 7.115 9.627 -2.283 1.00 97.38 94 VAL A CA 1
ATOM 731 C C . VAL A 1 94 ? 8.450 9.203 -1.667 1.00 97.38 94 VAL A C 1
ATOM 733 O O . VAL A 1 94 ? 9.251 8.515 -2.299 1.00 97.38 94 VAL A O 1
ATOM 736 N N . ASP A 1 95 ? 8.686 9.602 -0.419 1.00 97.88 95 ASP A N 1
ATOM 737 C CA . ASP A 1 95 ? 9.762 9.057 0.404 1.00 97.88 95 ASP A CA 1
ATOM 738 C C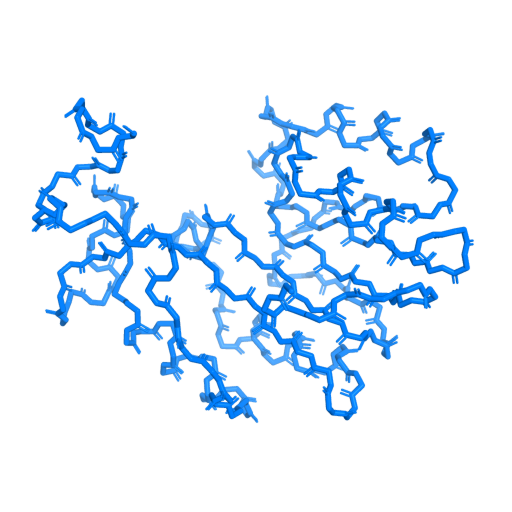 . ASP A 1 95 ? 9.318 7.673 0.887 1.00 97.88 95 ASP A C 1
ATOM 740 O O . ASP A 1 95 ? 8.574 7.539 1.863 1.00 97.88 95 ASP A O 1
ATOM 744 N N . THR A 1 96 ? 9.735 6.628 0.171 1.00 98.00 96 THR A N 1
ATOM 745 C CA . THR A 1 96 ? 9.326 5.253 0.480 1.00 98.00 96 THR A CA 1
ATOM 746 C C . THR A 1 96 ? 9.846 4.786 1.835 1.00 98.00 96 THR A C 1
ATOM 748 O O . THR A 1 96 ? 9.170 4.013 2.514 1.00 98.00 96 THR A O 1
ATOM 751 N N . ALA A 1 97 ? 10.992 5.300 2.294 1.00 98.44 97 ALA A N 1
ATOM 752 C CA . ALA A 1 97 ? 11.510 4.979 3.616 1.00 98.44 97 ALA A CA 1
ATOM 753 C C . ALA A 1 97 ? 10.599 5.550 4.710 1.00 98.44 97 ALA A C 1
ATOM 755 O O . ALA A 1 97 ? 10.301 4.864 5.688 1.00 98.44 97 ALA A O 1
ATOM 756 N N . ASP A 1 98 ? 10.134 6.789 4.554 1.00 98.50 98 ASP A N 1
ATOM 757 C CA . ASP A 1 98 ? 9.182 7.396 5.483 1.00 98.50 98 ASP A CA 1
ATOM 758 C C . ASP A 1 98 ? 7.790 6.766 5.421 1.00 98.50 98 ASP A C 1
ATOM 760 O O . ASP A 1 98 ? 7.213 6.441 6.462 1.00 98.50 98 ASP A O 1
ATOM 764 N N . MET A 1 99 ? 7.284 6.504 4.216 1.00 98.69 99 MET A N 1
ATOM 765 C CA . MET A 1 99 ? 6.021 5.801 4.010 1.00 98.69 99 MET A CA 1
ATOM 766 C C . MET A 1 99 ? 6.029 4.434 4.705 1.00 98.69 99 MET A C 1
ATOM 768 O O . MET A 1 99 ? 5.134 4.145 5.498 1.00 98.69 99 MET A O 1
ATOM 772 N N . ASN A 1 100 ? 7.063 3.616 4.482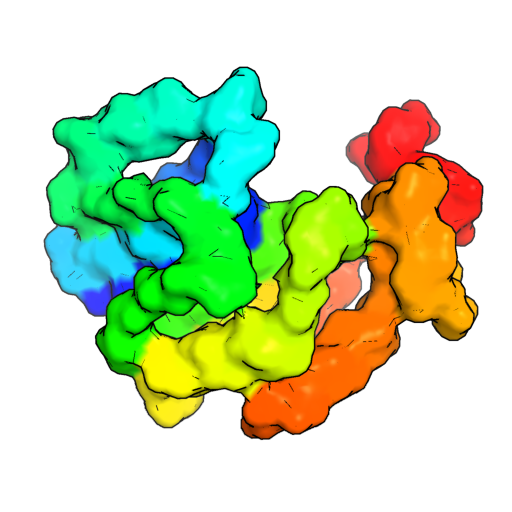 1.00 98.81 100 ASN A N 1
ATOM 773 C CA . ASN A 1 100 ? 7.163 2.290 5.091 1.00 98.81 100 ASN A CA 1
ATOM 774 C C . ASN A 1 100 ? 7.295 2.367 6.624 1.00 98.81 100 ASN A C 1
ATOM 776 O O . ASN A 1 100 ? 6.702 1.545 7.320 1.00 98.81 100 ASN A O 1
ATOM 780 N N . ARG A 1 101 ? 7.981 3.379 7.184 1.00 98.81 101 ARG A N 1
ATOM 781 C CA . ARG A 1 101 ? 8.005 3.603 8.646 1.00 98.81 101 ARG A CA 1
ATOM 782 C C . ARG A 1 101 ? 6.626 3.951 9.207 1.00 98.81 101 ARG A C 1
ATOM 784 O O . ARG A 1 101 ? 6.268 3.450 10.270 1.00 98.81 101 ARG A O 1
ATOM 791 N N . LYS A 1 102 ? 5.843 4.783 8.511 1.00 98.81 102 LYS A N 1
ATOM 792 C CA . LYS A 1 102 ? 4.459 5.104 8.907 1.00 98.81 102 LYS A CA 1
ATOM 793 C C . LYS A 1 102 ? 3.565 3.868 8.875 1.00 98.81 102 LYS A C 1
ATOM 795 O O . LYS A 1 102 ? 2.788 3.671 9.803 1.00 98.81 102 LYS A O 1
ATOM 800 N N . ILE A 1 103 ? 3.701 3.030 7.845 1.00 98.81 103 ILE A N 1
ATOM 801 C CA . ILE A 1 103 ? 2.974 1.757 7.734 1.00 98.81 103 ILE A CA 1
ATOM 802 C C . ILE A 1 103 ? 3.342 0.838 8.905 1.00 98.81 103 ILE A C 1
ATOM 804 O O . ILE A 1 103 ? 2.448 0.333 9.582 1.00 98.81 103 ILE A O 1
ATOM 808 N N . LEU A 1 104 ? 4.636 0.679 9.209 1.00 98.75 104 LEU A N 1
ATOM 809 C CA . LEU A 1 104 ? 5.085 -0.129 10.348 1.00 98.75 104 LEU A CA 1
ATOM 810 C C . LEU A 1 104 ? 4.513 0.384 11.676 1.00 98.75 104 LEU A C 1
ATOM 812 O O . LEU A 1 104 ? 4.051 -0.405 12.491 1.00 98.75 104 LEU A O 1
ATOM 816 N N . ALA A 1 105 ? 4.514 1.702 11.885 1.00 98.69 105 ALA A N 1
ATOM 817 C CA . ALA A 1 105 ? 4.000 2.323 13.105 1.00 98.69 105 ALA A CA 1
ATOM 818 C C . ALA A 1 105 ? 2.470 2.216 13.261 1.00 98.69 105 ALA A C 1
ATOM 820 O O . ALA A 1 105 ? 1.960 2.309 14.378 1.00 98.69 105 ALA A O 1
ATOM 821 N N . ALA A 1 106 ? 1.734 2.047 12.160 1.00 98.75 106 ALA A N 1
ATOM 822 C CA . ALA A 1 106 ? 0.286 1.865 12.175 1.00 98.75 106 ALA A CA 1
ATOM 823 C C . ALA A 1 106 ? -0.116 0.447 12.618 1.00 98.75 106 ALA A C 1
ATOM 825 O O . ALA A 1 106 ? -1.141 0.271 13.286 1.00 98.75 106 ALA A O 1
ATOM 826 N N . LEU A 1 107 ? 0.684 -0.559 12.256 1.00 98.81 107 LEU A N 1
ATOM 827 C CA . LEU A 1 107 ? 0.397 -1.969 12.507 1.00 98.81 107 LEU A CA 1
ATOM 828 C C . LEU A 1 107 ? 0.496 -2.335 13.995 1.00 98.81 107 LEU A C 1
ATOM 830 O O . LEU A 1 107 ? 1.343 -1.840 14.740 1.00 98.81 107 LEU A O 1
ATOM 834 N N . LYS A 1 108 ? -0.364 -3.259 14.432 1.00 98.31 108 LYS A N 1
ATOM 835 C CA . LYS A 1 108 ? -0.188 -3.979 15.702 1.00 98.31 108 LYS A CA 1
ATOM 836 C C . LYS A 1 108 ? 1.061 -4.874 15.626 1.00 98.31 108 LYS A C 1
ATOM 838 O O . LYS A 1 108 ? 1.449 -5.286 14.531 1.00 98.31 108 LYS A O 1
ATOM 843 N N . PRO A 1 109 ? 1.655 -5.276 16.766 1.00 96.75 109 PRO A N 1
ATOM 844 C CA . PRO A 1 109 ? 2.628 -6.364 16.774 1.00 96.75 109 PRO A CA 1
ATOM 845 C C . PRO A 1 109 ? 2.050 -7.621 16.108 1.00 96.75 109 PRO A C 1
ATOM 847 O O . PRO A 1 109 ? 0.998 -8.105 16.521 1.00 96.75 109 PRO A O 1
ATOM 850 N N . GLY A 1 110 ? 2.737 -8.132 15.085 1.00 95.62 110 GLY A N 1
ATOM 851 C CA . GLY A 1 110 ? 2.289 -9.283 14.292 1.00 95.62 110 GLY A CA 1
ATOM 852 C C . GLY A 1 110 ? 1.369 -8.949 13.112 1.00 95.62 110 GLY A C 1
ATOM 853 O O . GLY A 1 110 ? 1.035 -9.858 12.362 1.00 95.62 110 GLY A O 1
ATOM 854 N N . GLY A 1 111 ? 0.988 -7.682 12.917 1.00 97.94 111 GLY A N 1
ATOM 855 C CA . GLY A 1 111 ? 0.232 -7.259 11.739 1.00 97.94 111 GLY A CA 1
ATOM 856 C C . GLY A 1 111 ? 1.045 -7.381 10.445 1.00 97.94 111 GLY A C 1
ATOM 857 O O . GLY A 1 111 ? 2.278 -7.316 10.458 1.00 97.94 111 GLY A O 1
ATOM 858 N N . LEU A 1 112 ? 0.351 -7.542 9.319 1.00 98.38 112 LEU A N 1
ATOM 859 C CA . LEU A 1 112 ? 0.966 -7.854 8.027 1.00 98.38 112 LEU A CA 1
ATOM 860 C C . LEU A 1 112 ? 0.944 -6.661 7.061 1.00 98.38 112 LEU A C 1
ATOM 862 O O . LEU A 1 112 ? -0.035 -5.926 6.977 1.00 98.38 112 LEU A O 1
ATOM 866 N N . TYR A 1 113 ? 2.013 -6.500 6.277 1.00 98.62 113 TYR A N 1
ATOM 867 C CA . TYR A 1 113 ? 2.041 -5.596 5.124 1.00 98.62 113 TYR A CA 1
ATOM 868 C C . TYR A 1 113 ? 2.192 -6.414 3.837 1.00 98.62 113 TYR A C 1
ATOM 870 O O . TYR A 1 113 ? 3.230 -7.033 3.605 1.00 98.62 113 TYR A O 1
ATOM 878 N N . LEU A 1 114 ? 1.146 -6.426 3.008 1.00 98.19 114 LEU A N 1
ATOM 879 C CA . LEU A 1 114 ? 1.119 -7.130 1.730 1.00 98.19 114 LEU A CA 1
ATOM 880 C C . LEU A 1 114 ? 1.337 -6.157 0.569 1.00 98.19 114 LEU A C 1
ATOM 882 O O . LEU A 1 114 ? 0.536 -5.249 0.352 1.00 98.19 114 LEU A O 1
ATOM 886 N N . VAL A 1 115 ? 2.374 -6.417 -0.227 1.00 98.19 115 VAL A N 1
ATOM 887 C CA . VAL A 1 115 ? 2.616 -5.731 -1.500 1.00 98.19 115 VAL A CA 1
ATOM 888 C C . VAL A 1 115 ? 2.487 -6.729 -2.644 1.00 98.19 115 VAL A C 1
ATOM 890 O O . VAL A 1 115 ? 3.120 -7.785 -2.634 1.00 98.19 115 VAL A O 1
ATOM 893 N N . ILE A 1 116 ? 1.678 -6.388 -3.643 1.00 96.88 116 ILE A N 1
ATOM 894 C CA . ILE A 1 116 ? 1.554 -7.127 -4.903 1.00 96.88 116 ILE A CA 1
ATOM 895 C C . ILE A 1 116 ? 1.882 -6.149 -6.024 1.00 96.88 116 ILE A C 1
ATOM 897 O O . ILE A 1 116 ? 1.248 -5.104 -6.104 1.00 96.88 116 ILE A O 1
ATOM 901 N N . ASP A 1 117 ? 2.831 -6.467 -6.902 1.00 96.62 117 ASP A N 1
ATOM 902 C CA . ASP A 1 117 ? 3.210 -5.550 -7.980 1.00 96.62 117 ASP A CA 1
ATOM 903 C C . ASP A 1 117 ? 3.701 -6.273 -9.248 1.00 96.62 117 ASP A C 1
ATOM 905 O O . ASP A 1 117 ? 3.945 -7.484 -9.249 1.00 96.62 117 ASP A O 1
ATOM 909 N N . HIS A 1 118 ? 3.835 -5.530 -10.345 1.00 96.06 118 HIS A N 1
ATOM 910 C CA . HIS A 1 118 ? 4.347 -6.013 -11.615 1.00 96.06 118 HIS A CA 1
ATOM 911 C C . HIS A 1 118 ? 5.862 -6.206 -11.554 1.00 96.06 118 HIS A C 1
ATOM 913 O O . HIS A 1 118 ? 6.638 -5.263 -11.396 1.00 96.06 118 HIS A O 1
ATOM 919 N N . ASN A 1 119 ? 6.276 -7.456 -11.734 1.00 95.44 119 ASN A N 1
ATOM 920 C CA . ASN A 1 119 ? 7.662 -7.881 -11.615 1.00 95.44 119 ASN A CA 1
ATOM 921 C C . ASN A 1 119 ? 8.509 -7.360 -12.790 1.00 95.44 119 ASN A C 1
ATOM 923 O O . ASN A 1 119 ? 8.232 -7.691 -13.949 1.00 95.44 119 ASN A O 1
ATOM 927 N N . ALA A 1 120 ? 9.531 -6.557 -12.497 1.00 96.81 120 ALA A N 1
ATOM 928 C CA . ALA A 1 120 ? 10.528 -6.121 -13.472 1.00 96.81 120 ALA A CA 1
ATOM 929 C C . ALA A 1 120 ? 11.665 -7.144 -13.652 1.00 96.81 120 ALA A C 1
ATOM 931 O O . ALA A 1 120 ? 11.706 -8.223 -13.049 1.00 96.81 120 ALA A O 1
ATOM 932 N N . GLU A 1 121 ? 12.609 -6.810 -14.526 1.00 95.69 121 GLU A N 1
ATOM 933 C CA . GLU A 1 121 ? 13.872 -7.533 -14.623 1.00 95.69 121 GLU A CA 1
ATOM 934 C C . GLU A 1 121 ? 14.656 -7.437 -13.300 1.00 95.69 121 GLU A C 1
ATOM 936 O O . GLU A 1 121 ? 14.719 -6.386 -12.668 1.00 95.69 121 GLU A O 1
ATOM 941 N N . ALA A 1 122 ? 15.282 -8.538 -12.877 1.00 97.00 122 ALA A N 1
ATOM 942 C CA . ALA A 1 122 ? 16.086 -8.541 -11.657 1.00 97.00 122 ALA A CA 1
ATOM 943 C C . ALA A 1 122 ? 17.274 -7.568 -11.768 1.00 97.00 122 ALA A C 1
ATOM 945 O O . ALA A 1 122 ? 18.002 -7.566 -12.761 1.00 97.00 122 ALA A O 1
ATOM 946 N N . GLY A 1 123 ? 17.498 -6.769 -10.727 1.00 97.44 123 GLY A N 1
ATOM 947 C CA . GLY A 1 123 ? 18.530 -5.737 -10.680 1.00 97.44 123 GLY A CA 1
ATOM 948 C C . GLY A 1 123 ? 18.140 -4.422 -11.360 1.00 97.44 123 GLY A C 1
ATOM 949 O O . GLY A 1 123 ? 18.966 -3.510 -11.399 1.00 97.44 123 GLY A O 1
ATOM 950 N N . SER A 1 124 ? 16.917 -4.280 -11.889 1.00 97.31 124 SER A N 1
ATOM 951 C CA . SER A 1 124 ? 16.467 -3.015 -12.488 1.00 97.31 124 SER A CA 1
ATOM 952 C C . SER A 1 124 ? 16.264 -1.916 -11.448 1.00 97.31 124 SER A C 1
ATOM 954 O O . SER A 1 124 ? 16.292 -0.729 -11.779 1.00 97.31 124 SER A O 1
ATOM 956 N N . GLY A 1 125 ? 16.002 -2.298 -10.198 1.00 97.44 125 GLY A N 1
ATOM 957 C CA . GLY A 1 125 ? 15.463 -1.398 -9.192 1.00 97.44 125 GLY A CA 1
ATOM 958 C C . GLY A 1 125 ? 14.264 -0.611 -9.718 1.00 97.44 125 GLY A C 1
ATOM 959 O O . GLY A 1 125 ? 13.345 -1.184 -10.306 1.00 97.44 125 GLY A O 1
ATOM 960 N N . TRP A 1 126 ? 14.318 0.712 -9.571 1.00 97.38 126 TRP A N 1
ATOM 961 C CA . TRP A 1 126 ? 13.293 1.648 -10.046 1.00 97.38 126 TRP A CA 1
ATOM 962 C C . TRP A 1 126 ? 13.367 1.995 -11.541 1.00 97.38 126 TRP A C 1
ATOM 964 O O . TRP A 1 126 ? 12.476 2.678 -12.041 1.00 97.38 126 TRP A O 1
ATOM 974 N N . ARG A 1 127 ? 14.407 1.558 -12.269 1.00 96.38 127 ARG A N 1
ATOM 975 C CA . ARG A 1 127 ? 14.666 1.945 -13.673 1.00 96.38 127 ARG A CA 1
ATOM 976 C C . ARG A 1 127 ? 13.440 1.785 -14.575 1.00 96.38 127 ARG A C 1
ATOM 978 O O . ARG A 1 127 ? 13.188 2.641 -15.419 1.00 96.38 127 ARG A O 1
ATOM 985 N N . ASP A 1 128 ? 12.695 0.700 -14.382 1.00 96.19 128 ASP A N 1
ATOM 986 C CA . ASP A 1 128 ? 11.608 0.293 -15.275 1.00 96.19 128 ASP A CA 1
ATOM 987 C C . ASP A 1 128 ? 10.217 0.749 -14.788 1.00 96.19 128 ASP A C 1
ATOM 989 O O . ASP A 1 128 ? 9.209 0.500 -15.456 1.00 96.19 128 ASP A O 1
ATOM 993 N N . ALA A 1 129 ? 10.153 1.479 -13.667 1.00 95.62 129 ALA A N 1
ATOM 994 C CA . ALA A 1 129 ? 8.904 1.941 -13.067 1.00 95.62 129 ALA A CA 1
ATOM 995 C C . ALA A 1 129 ? 8.166 2.945 -13.960 1.00 95.62 129 ALA A C 1
ATOM 997 O O . ALA A 1 129 ? 6.975 2.805 -14.199 1.00 95.62 129 ALA A O 1
ATOM 998 N N . SER A 1 130 ? 8.862 3.919 -14.545 1.00 92.50 130 SER A N 1
ATOM 999 C CA . SER A 1 130 ? 8.217 4.916 -15.414 1.00 92.50 130 SER A CA 1
ATOM 1000 C C . SER A 1 130 ? 8.034 4.446 -16.861 1.00 92.50 130 SER A C 1
ATOM 1002 O O . SER A 1 130 ? 7.156 4.937 -17.570 1.00 92.50 130 SER A O 1
ATOM 1004 N N . THR A 1 131 ? 8.844 3.489 -17.323 1.00 92.94 131 THR A N 1
ATOM 1005 C CA . THR A 1 131 ? 8.867 3.044 -18.726 1.00 92.94 131 THR A CA 1
ATOM 1006 C C . THR A 1 131 ? 7.990 1.813 -18.949 1.00 92.94 131 THR A C 1
ATOM 1008 O O . THR A 1 131 ? 7.090 1.821 -19.792 1.00 92.94 131 THR A O 1
ATOM 1011 N N . LEU A 1 132 ? 8.199 0.756 -18.166 1.00 95.06 132 LEU A N 1
ATOM 1012 C CA . LEU A 1 132 ? 7.453 -0.498 -18.267 1.00 95.06 132 LEU A CA 1
ATOM 1013 C C . LEU A 1 132 ? 6.315 -0.586 -17.247 1.00 95.06 132 LEU A C 1
ATOM 1015 O O . LEU A 1 132 ? 5.479 -1.477 -17.391 1.00 95.06 132 LEU A O 1
ATOM 1019 N N . HIS A 1 133 ? 6.258 0.346 -16.284 1.00 95.19 133 HIS A N 1
ATOM 1020 C CA . HIS A 1 133 ? 5.366 0.283 -15.120 1.00 95.19 133 HIS A CA 1
ATOM 1021 C C . HIS A 1 133 ? 5.504 -1.054 -14.387 1.00 95.19 133 HIS A C 1
ATOM 1023 O O . HIS A 1 133 ? 4.559 -1.820 -14.196 1.00 95.19 133 HIS A O 1
ATOM 1029 N N . ARG A 1 134 ? 6.758 -1.353 -14.059 1.00 96.19 134 ARG A N 1
ATOM 1030 C CA . ARG A 1 134 ? 7.189 -2.539 -13.328 1.00 96.19 134 ARG A CA 1
ATOM 1031 C C . ARG A 1 134 ? 8.248 -2.134 -12.320 1.00 96.19 134 ARG A C 1
ATOM 1033 O O . ARG A 1 134 ? 8.962 -1.157 -12.532 1.00 96.19 134 ARG A O 1
ATOM 1040 N N . ILE A 1 135 ? 8.407 -2.921 -11.270 1.00 97.75 135 ILE A N 1
ATOM 1041 C CA . ILE A 1 135 ? 9.437 -2.701 -10.257 1.00 97.75 135 ILE A CA 1
ATOM 1042 C C . ILE A 1 135 ? 10.140 -4.008 -9.904 1.00 97.75 135 ILE A C 1
ATOM 1044 O O . ILE A 1 135 ? 9.541 -5.085 -9.929 1.00 97.75 135 ILE A O 1
ATOM 1048 N N . ASP A 1 136 ? 11.437 -3.916 -9.607 1.00 97.94 136 ASP A N 1
ATOM 1049 C CA . ASP A 1 136 ? 12.203 -5.053 -9.109 1.00 97.94 136 ASP A CA 1
ATOM 1050 C C . ASP A 1 136 ? 11.692 -5.452 -7.711 1.00 97.94 136 ASP A C 1
ATOM 1052 O O . ASP A 1 136 ? 11.784 -4.648 -6.772 1.00 97.94 136 ASP A O 1
ATOM 1056 N N . PRO A 1 137 ? 11.207 -6.692 -7.514 1.00 97.69 137 PRO A N 1
ATOM 1057 C CA . PRO A 1 137 ? 10.777 -7.159 -6.200 1.00 97.69 137 PRO A CA 1
ATOM 1058 C C . PRO A 1 137 ? 11.873 -7.061 -5.130 1.00 97.69 137 PRO A C 1
ATOM 1060 O O . PRO A 1 137 ? 11.560 -6.905 -3.949 1.00 97.69 137 PRO A O 1
ATOM 1063 N N . ALA A 1 138 ? 13.154 -7.149 -5.507 1.00 98.38 138 ALA A N 1
ATOM 1064 C CA . ALA A 1 138 ? 14.264 -6.995 -4.571 1.00 98.38 138 ALA A CA 1
ATOM 1065 C C . ALA A 1 138 ? 14.339 -5.575 -3.987 1.00 98.38 138 ALA A C 1
ATOM 1067 O O . ALA A 1 138 ? 14.685 -5.420 -2.815 1.00 98.38 138 ALA A O 1
ATOM 1068 N N . THR A 1 139 ? 13.962 -4.552 -4.758 1.00 98.56 139 THR A N 1
ATOM 1069 C CA . THR A 1 139 ? 13.914 -3.164 -4.283 1.00 98.56 139 THR A CA 1
ATOM 1070 C C . THR A 1 139 ? 12.811 -2.962 -3.260 1.00 98.56 139 THR A C 1
ATOM 1072 O O . THR A 1 139 ? 13.105 -2.456 -2.181 1.00 98.56 139 THR A O 1
ATOM 1075 N N . ILE A 1 140 ? 11.592 -3.446 -3.526 1.00 98.50 140 ILE A N 1
ATOM 1076 C CA . ILE A 1 140 ? 10.496 -3.384 -2.543 1.00 98.50 140 ILE A CA 1
ATOM 1077 C C . ILE A 1 140 ? 10.923 -4.081 -1.249 1.00 98.50 140 ILE A C 1
ATOM 1079 O O . ILE A 1 140 ? 10.855 -3.493 -0.173 1.00 98.50 140 ILE A O 1
ATOM 1083 N N . LYS A 1 141 ? 11.424 -5.320 -1.342 1.00 98.69 141 LYS A N 1
ATOM 1084 C CA . LYS A 1 141 ? 11.868 -6.087 -0.167 1.00 98.69 141 LYS A CA 1
ATOM 1085 C C . LYS A 1 141 ? 12.944 -5.343 0.619 1.00 98.69 141 LYS A C 1
ATOM 1087 O O . LYS A 1 141 ? 12.852 -5.278 1.841 1.00 98.69 141 LYS A O 1
ATOM 1092 N N . SER A 1 142 ? 13.940 -4.769 -0.056 1.00 98.69 142 SER A N 1
ATOM 1093 C CA . SER A 1 142 ? 15.005 -3.996 0.591 1.00 98.69 142 SER A CA 1
ATOM 1094 C C . SER A 1 142 ? 14.471 -2.749 1.299 1.00 98.69 142 SER A C 1
ATOM 1096 O O . SER A 1 142 ? 14.860 -2.481 2.430 1.00 98.69 142 SER A O 1
ATOM 1098 N N . GLU A 1 143 ? 13.597 -1.975 0.659 1.00 98.62 143 GLU A N 1
ATOM 1099 C CA . GLU A 1 143 ? 13.057 -0.737 1.236 1.00 98.62 143 GLU A CA 1
ATOM 1100 C C . GLU A 1 143 ? 12.108 -1.003 2.407 1.00 98.62 143 GLU A C 1
ATOM 1102 O O . GLU A 1 143 ? 12.162 -0.310 3.424 1.00 98.62 143 GLU A O 1
ATOM 1107 N N . VAL A 1 144 ? 11.266 -2.029 2.286 1.00 98.75 144 VAL A N 1
ATOM 1108 C CA . VAL A 1 144 ? 10.319 -2.425 3.332 1.00 98.75 144 VAL A CA 1
ATOM 1109 C C . VAL A 1 144 ? 11.069 -2.991 4.538 1.00 98.75 144 VAL A C 1
ATOM 1111 O O . VAL A 1 144 ? 10.851 -2.549 5.664 1.00 98.75 144 VAL A O 1
ATOM 1114 N N . THR A 1 145 ? 12.024 -3.902 4.333 1.00 98.69 145 THR A N 1
ATOM 1115 C CA . THR A 1 145 ? 12.820 -4.455 5.446 1.00 98.69 145 THR A CA 1
ATOM 1116 C C . THR A 1 145 ? 13.706 -3.403 6.117 1.00 98.69 145 THR A C 1
ATOM 1118 O O . THR A 1 145 ? 13.843 -3.417 7.339 1.00 98.69 145 THR A O 1
ATOM 1121 N N . ALA A 1 146 ? 14.227 -2.418 5.374 1.00 98.69 146 ALA A N 1
ATOM 1122 C CA . ALA A 1 146 ? 14.977 -1.297 5.948 1.00 98.69 146 ALA A CA 1
ATOM 1123 C C . ALA A 1 146 ? 14.143 -0.420 6.902 1.00 98.69 146 ALA A C 1
ATOM 1125 O O . ALA A 1 146 ? 14.709 0.222 7.788 1.00 98.69 146 ALA A O 1
ATOM 1126 N N . ALA A 1 147 ? 12.812 -0.403 6.763 1.00 98.50 147 ALA A N 1
ATOM 1127 C CA . ALA A 1 147 ? 11.923 0.281 7.701 1.00 98.50 147 ALA A CA 1
ATOM 1128 C C . ALA A 1 147 ? 11.718 -0.489 9.019 1.00 98.50 147 ALA A C 1
ATOM 1130 O O . ALA A 1 147 ? 11.228 0.103 9.979 1.00 98.50 147 ALA A O 1
ATOM 1131 N N . GLY A 1 148 ? 12.112 -1.768 9.083 1.00 98.38 148 GLY A N 1
ATOM 1132 C CA . GLY A 1 148 ? 12.004 -2.625 10.269 1.00 98.38 148 GLY A CA 1
ATOM 1133 C C . GLY A 1 148 ? 11.093 -3.846 10.107 1.00 98.38 148 GLY A C 1
ATOM 1134 O O . GLY A 1 148 ? 10.864 -4.552 11.085 1.00 98.38 148 GLY A O 1
ATOM 1135 N N . PHE A 1 149 ? 10.572 -4.105 8.904 1.00 98.56 149 PHE A N 1
ATOM 1136 C CA . PHE A 1 149 ? 9.796 -5.313 8.618 1.00 98.56 149 PHE A CA 1
ATOM 1137 C C . PHE A 1 149 ? 10.681 -6.553 8.447 1.00 98.56 149 PHE A C 1
ATOM 1139 O O . PHE A 1 149 ? 11.823 -6.471 7.995 1.00 98.56 149 PHE A O 1
ATOM 1146 N N . GLU A 1 150 ? 10.100 -7.722 8.709 1.00 98.12 150 GLU A N 1
ATOM 1147 C CA . GLU A 1 150 ? 10.647 -9.024 8.331 1.00 98.12 150 GLU A CA 1
ATOM 1148 C C . GLU A 1 150 ? 9.829 -9.611 7.172 1.00 98.12 150 GLU A C 1
ATOM 1150 O O . GLU A 1 150 ? 8.598 -9.562 7.177 1.00 98.12 150 GLU A O 1
ATOM 1155 N N . LEU A 1 151 ? 10.506 -10.180 6.170 1.00 97.75 151 LEU A N 1
ATOM 1156 C CA . LEU A 1 151 ? 9.828 -10.893 5.091 1.00 97.75 151 LEU A CA 1
ATOM 1157 C C . LEU A 1 151 ? 9.409 -12.284 5.577 1.00 97.75 151 LEU A C 1
ATOM 1159 O O . LEU A 1 151 ? 10.223 -13.204 5.598 1.00 97.75 151 LEU A O 1
ATOM 1163 N N . VAL A 1 152 ? 8.132 -12.440 5.916 1.00 96.81 152 VAL A N 1
ATOM 1164 C CA . VAL A 1 152 ? 7.582 -13.718 6.399 1.00 96.81 152 VAL A CA 1
ATOM 1165 C C . VAL A 1 152 ? 7.128 -14.648 5.271 1.00 96.81 152 VAL A C 1
ATOM 1167 O O . VAL A 1 152 ? 7.115 -15.865 5.442 1.00 96.81 152 VAL A O 1
ATOM 1170 N N . GLN A 1 153 ? 6.778 -14.098 4.102 1.00 96.00 153 GLN A N 1
ATOM 1171 C CA . GLN A 1 153 ? 6.321 -14.878 2.955 1.00 96.00 153 GLN A CA 1
ATOM 1172 C C . GLN A 1 153 ? 6.584 -14.162 1.624 1.00 96.00 153 GLN A C 1
ATOM 1174 O O . GLN A 1 153 ? 6.419 -12.952 1.507 1.00 96.00 153 GLN A O 1
ATOM 1179 N N . ASP A 1 154 ? 6.950 -14.940 0.604 1.00 95.56 154 ASP A N 1
ATOM 1180 C CA . ASP A 1 154 ? 7.017 -14.534 -0.804 1.00 95.56 154 ASP A CA 1
ATOM 1181 C C . ASP A 1 154 ? 6.241 -15.559 -1.644 1.00 95.56 154 ASP A C 1
ATOM 1183 O O . ASP A 1 154 ? 6.250 -16.753 -1.329 1.00 95.56 154 ASP A O 1
ATOM 1187 N N . SER A 1 155 ? 5.525 -15.118 -2.678 1.00 94.50 155 SER A N 1
ATOM 1188 C CA . SER A 1 155 ? 4.599 -15.984 -3.410 1.00 94.50 155 SER A CA 1
ATOM 1189 C C . SER A 1 155 ? 4.562 -15.698 -4.912 1.00 94.50 155 SER A C 1
ATOM 1191 O O . SER A 1 155 ? 4.301 -14.566 -5.317 1.00 94.50 155 SER A O 1
ATOM 1193 N N . PRO A 1 156 ? 4.701 -16.732 -5.764 1.00 93.06 156 PRO A N 1
ATOM 1194 C CA . PRO A 1 156 ? 4.512 -16.609 -7.203 1.00 93.06 156 PRO A CA 1
ATOM 1195 C C . PRO A 1 156 ? 3.044 -16.795 -7.624 1.00 93.06 156 PRO A C 1
ATOM 1197 O O . PRO A 1 156 ? 2.793 -17.067 -8.792 1.00 93.06 156 PRO A O 1
ATOM 1200 N N . LEU A 1 157 ? 2.070 -16.702 -6.707 1.00 93.38 157 LEU A N 1
ATOM 1201 C CA . LEU A 1 157 ? 0.664 -17.056 -6.965 1.00 93.38 157 LEU A CA 1
ATOM 1202 C C . LEU A 1 157 ? 0.065 -16.354 -8.195 1.00 93.38 157 LEU A C 1
ATOM 1204 O O . LEU A 1 157 ? -0.734 -16.952 -8.908 1.00 93.38 157 LEU A O 1
ATOM 1208 N N . LEU A 1 158 ? 0.458 -15.102 -8.433 1.00 91.94 158 LEU A N 1
ATOM 1209 C CA . LEU A 1 158 ? -0.009 -14.285 -9.558 1.00 91.94 158 LEU A CA 1
ATOM 1210 C C . LEU A 1 158 ? 1.017 -14.194 -10.699 1.00 91.94 158 LEU A C 1
ATOM 1212 O O . LEU A 1 158 ? 0.845 -13.406 -11.625 1.00 91.94 158 LEU A O 1
ATOM 1216 N N . ALA A 1 159 ? 2.111 -14.958 -10.637 1.00 92.00 159 ALA A N 1
ATOM 1217 C CA . ALA A 1 159 ? 3.137 -14.927 -11.666 1.00 92.00 159 ALA A CA 1
ATOM 1218 C C . ALA A 1 159 ? 2.626 -15.586 -12.953 1.00 92.00 159 ALA A C 1
ATOM 1220 O O . ALA A 1 159 ? 2.153 -16.721 -12.935 1.00 92.00 159 ALA A O 1
ATOM 1221 N N . ASN A 1 160 ? 2.794 -14.896 -14.080 1.00 90.81 160 ASN A N 1
ATOM 1222 C CA . ASN A 1 160 ? 2.608 -15.471 -15.406 1.00 90.81 160 ASN A CA 1
ATOM 1223 C C . ASN A 1 160 ? 3.943 -16.079 -15.886 1.00 90.81 160 ASN A C 1
ATOM 1225 O O . ASN A 1 160 ? 4.888 -15.325 -16.130 1.00 90.81 160 ASN A O 1
ATOM 1229 N N . PRO A 1 161 ? 4.056 -17.411 -16.060 1.00 90.69 161 PRO A N 1
ATOM 1230 C CA . PRO A 1 161 ? 5.293 -18.043 -16.523 1.00 90.69 161 PRO A CA 1
ATOM 1231 C C . PRO A 1 161 ? 5.743 -17.615 -17.928 1.00 90.69 161 PRO A C 1
ATOM 1233 O O . PRO A 1 161 ? 6.903 -17.824 -18.274 1.00 90.69 161 PRO A O 1
ATOM 1236 N N . ALA A 1 162 ? 4.843 -17.051 -18.740 1.00 90.06 162 ALA A N 1
ATOM 1237 C CA . ALA A 1 162 ? 5.142 -16.566 -20.086 1.00 90.06 162 ALA A CA 1
ATOM 1238 C C . ALA A 1 162 ? 5.606 -15.097 -20.126 1.00 90.06 162 ALA A C 1
ATOM 1240 O O . ALA A 1 162 ? 5.995 -14.617 -21.188 1.00 90.06 162 ALA A O 1
ATOM 1241 N N . ASP A 1 163 ? 5.572 -14.379 -18.999 1.00 92.19 163 ASP A N 1
ATOM 1242 C CA . ASP A 1 163 ? 5.995 -12.980 -18.933 1.00 92.19 163 ASP A CA 1
ATOM 1243 C C . ASP A 1 163 ? 7.528 -12.869 -18.898 1.00 92.19 163 ASP A C 1
ATOM 1245 O O . ASP A 1 163 ? 8.176 -13.173 -17.891 1.00 92.19 163 ASP A O 1
ATOM 1249 N N . ASP A 1 164 ? 8.113 -12.409 -20.007 1.00 92.50 164 ASP A N 1
ATOM 1250 C CA . ASP A 1 164 ? 9.556 -12.183 -20.142 1.00 92.50 164 ASP A CA 1
ATOM 1251 C C . ASP A 1 164 ? 10.045 -10.889 -19.468 1.00 92.50 164 ASP A C 1
ATOM 1253 O O . ASP A 1 164 ? 11.253 -10.649 -19.405 1.00 92.50 164 ASP A O 1
ATOM 1257 N N . ARG A 1 165 ? 9.108 -10.083 -18.940 1.00 93.69 165 ARG A N 1
ATOM 1258 C CA . ARG A 1 165 ? 9.312 -8.829 -18.197 1.00 93.69 165 ARG A CA 1
ATOM 1259 C C . ARG A 1 165 ? 9.936 -7.689 -18.998 1.00 93.69 165 ARG A C 1
ATOM 1261 O O . ARG A 1 165 ? 10.328 -6.683 -18.414 1.00 93.69 165 ARG A O 1
ATOM 1268 N N . LYS A 1 166 ? 10.007 -7.805 -20.327 1.00 92.62 166 LYS A N 1
ATOM 1269 C CA . LYS A 1 166 ? 10.621 -6.789 -21.205 1.00 92.62 166 LYS A CA 1
ATOM 1270 C C . LYS A 1 166 ? 9.628 -5.781 -21.759 1.00 92.62 166 LYS A C 1
ATOM 1272 O O . LYS A 1 166 ? 10.027 -4.778 -22.347 1.00 92.62 166 LYS A O 1
ATOM 1277 N N . GLN A 1 167 ? 8.339 -6.058 -21.613 1.00 93.31 167 GLN A N 1
ATOM 1278 C CA . GLN A 1 167 ? 7.268 -5.224 -22.139 1.00 93.31 167 GLN A CA 1
ATOM 1279 C C . GLN A 1 167 ? 6.503 -4.541 -21.012 1.00 93.31 167 GLN A C 1
ATOM 1281 O O . GLN A 1 167 ? 6.488 -5.007 -19.871 1.00 93.31 167 GLN A O 1
ATOM 1286 N N . ASN A 1 168 ? 5.835 -3.436 -21.344 1.00 93.25 168 ASN A N 1
ATOM 1287 C CA . ASN A 1 168 ? 4.928 -2.7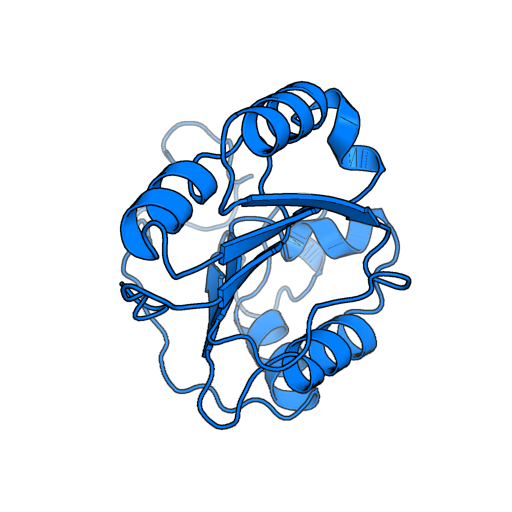74 -20.416 1.00 93.25 168 ASN A CA 1
ATOM 1288 C C . ASN A 1 168 ? 3.857 -3.763 -19.929 1.00 93.25 168 ASN A C 1
ATOM 1290 O O . ASN A 1 168 ? 3.391 -4.594 -20.708 1.00 93.25 168 ASN A O 1
ATOM 1294 N N . MET A 1 169 ? 3.439 -3.672 -18.666 1.00 87.25 169 MET A N 1
ATOM 1295 C CA . MET A 1 169 ? 2.463 -4.614 -18.099 1.00 87.25 169 MET A CA 1
ATOM 1296 C C . MET A 1 169 ? 1.084 -4.592 -18.789 1.00 87.25 169 MET A C 1
ATOM 1298 O O . MET A 1 169 ? 0.271 -5.488 -18.585 1.00 87.25 169 MET A O 1
ATOM 1302 N N . ARG A 1 170 ? 0.801 -3.582 -19.623 1.00 87.88 170 ARG A N 1
ATOM 1303 C CA . ARG A 1 170 ? -0.418 -3.492 -20.445 1.00 87.88 170 ARG A CA 1
ATOM 1304 C C . ARG A 1 170 ? -0.275 -4.124 -21.835 1.00 87.88 170 ARG A C 1
ATOM 1306 O O . ARG A 1 170 ? -1.228 -4.033 -22.606 1.00 87.88 170 ARG A O 1
ATOM 1313 N N . ALA A 1 171 ? 0.876 -4.706 -22.176 1.00 86.75 171 ALA A N 1
ATOM 1314 C CA . ALA A 1 171 ? 1.083 -5.328 -23.480 1.00 86.75 171 ALA A CA 1
ATOM 1315 C C . ALA A 1 171 ? 0.134 -6.517 -23.707 1.00 86.75 171 ALA A C 1
ATOM 1317 O O . ALA A 1 171 ? -0.284 -7.209 -22.775 1.00 86.75 171 ALA A O 1
ATOM 1318 N N . GLU A 1 172 ? -0.231 -6.728 -24.969 1.00 81.31 172 GLU A N 1
ATOM 1319 C CA . GLU A 1 172 ? -1.119 -7.814 -25.375 1.00 81.31 172 GLU A CA 1
ATOM 1320 C C . GLU A 1 172 ? -0.480 -9.179 -25.063 1.00 81.31 172 GLU A C 1
ATOM 1322 O O . GLU A 1 172 ? 0.711 -9.380 -25.289 1.00 81.31 172 GLU A O 1
ATOM 1327 N N . GLY A 1 173 ? -1.266 -10.115 -24.521 1.00 76.06 173 GLY A N 1
ATOM 1328 C CA . GLY A 1 173 ? -0.790 -11.454 -24.145 1.00 76.06 173 GLY A CA 1
ATOM 1329 C C . GLY A 1 173 ? -0.176 -11.576 -22.743 1.00 76.06 173 GLY A C 1
ATOM 1330 O O . GLY A 1 173 ? 0.218 -12.676 -22.362 1.00 76.06 173 GLY A O 1
ATOM 1331 N N . LEU A 1 174 ? -0.121 -10.487 -21.964 1.00 75.69 174 LEU A N 1
ATOM 1332 C CA . LEU A 1 174 ? 0.344 -10.496 -20.567 1.00 75.69 174 LEU A CA 1
ATOM 1333 C C . LEU A 1 174 ? -0.786 -10.432 -19.522 1.00 75.69 174 LEU A C 1
ATOM 1335 O O . LEU A 1 174 ? -0.497 -10.447 -18.326 1.00 75.69 174 LEU A O 1
ATOM 1339 N N . ARG A 1 175 ? -2.045 -10.363 -19.971 1.00 60.28 175 ARG A N 1
ATOM 1340 C CA . ARG A 1 175 ? -3.257 -10.366 -19.136 1.00 60.28 175 ARG A CA 1
ATOM 1341 C C . ARG A 1 175 ? -3.922 -11.732 -19.116 1.00 60.28 175 ARG A C 1
ATOM 1343 O O . ARG A 1 175 ? -3.951 -12.366 -20.194 1.00 60.28 175 ARG A O 1
#

Sequence (175 aa):
MLLEVAEGERIVELGAFGHYWTVMLVEAVGASGHVYMV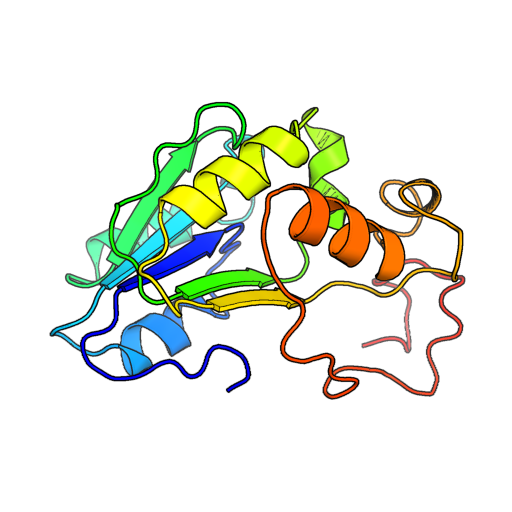DMPWTDPFGGEAARAFDAAHANATYTQAHYNEMQLPTNVDGVMMVQFYHDLTRDNVDTADMNRKILAALKPGGLYLVIDHNAEAGSGWRDASTLHRIDPATIKSEVTAAGFELVQDSPLLANPADDRKQNMRAEGLR

pLDDT: mean 94.76, std 6.46, range [58.62, 98.81]